Protein AF-A0A813L238-F1 (afdb_monomer_lite)

Sequence (96 aa):
VRFLTFNIWFSQHEMRRRMAAIGDIMLLKAPDMVALQEMTGEHWQICQEHPAFAQYTWSSPATRGYYTMIGSRVPFLSQPSRREFEVTRMGRDLLH

pLDDT: mean 95.96, std 3.54, range [83.12, 98.69]

Secondary structure (DSSP, 8-state):
--EEEEE-----TTHHHHHHHHHHHHHHH--SEEEEEEE-HHHHHHHHHSTTGGGSEEPPPPSSSSEEEEEESS--SSPPPEEE-TT-TT--EEE-

Structure (mmCIF, N/CA/C/O backbone):
data_AF-A0A813L238-F1
#
_entry.id   AF-A0A813L238-F1
#
loop_
_atom_site.group_PDB
_atom_site.id
_atom_site.type_symbol
_atom_site.label_atom_id
_atom_site.label_alt_id
_atom_site.label_comp_id
_atom_site.label_asym_id
_atom_site.label_entity_id
_atom_site.label_seq_id
_atom_site.pdbx_PDB_ins_code
_atom_site.Cartn_x
_atom_site.Cartn_y
_atom_site.Cartn_z
_atom_site.occupancy
_atom_site.B_iso_or_equiv
_atom_site.auth_seq_id
_atom_site.auth_comp_id
_atom_site.auth_asym_id
_atom_site.auth_atom_id
_atom_site.pdbx_PDB_model_num
ATOM 1 N N . VAL A 1 1 ? -12.521 -9.853 11.573 1.00 90.00 1 VAL A N 1
ATOM 2 C CA . VAL A 1 1 ? -11.328 -9.336 10.873 1.00 90.00 1 VAL A CA 1
ATOM 3 C C . VAL A 1 1 ? -11.558 -9.428 9.372 1.00 90.00 1 VAL A C 1
ATOM 5 O O . VAL A 1 1 ? -11.891 -10.506 8.890 1.00 90.00 1 VAL A O 1
ATOM 8 N N . ARG A 1 2 ? -11.474 -8.309 8.655 1.00 97.81 2 ARG A N 1
ATOM 9 C CA . ARG A 1 2 ? -11.717 -8.170 7.214 1.00 97.81 2 ARG A CA 1
ATOM 10 C C . ARG A 1 2 ? -10.432 -7.742 6.520 1.00 97.81 2 ARG A C 1
ATOM 12 O O . ARG A 1 2 ? -9.819 -6.754 6.916 1.00 97.81 2 ARG A O 1
ATOM 19 N N . PHE A 1 3 ? -10.082 -8.451 5.456 1.00 98.12 3 PHE A N 1
ATOM 20 C CA . PHE A 1 3 ? -8.892 -8.185 4.659 1.00 98.12 3 PHE A CA 1
ATOM 21 C C . PHE A 1 3 ? -9.302 -7.698 3.273 1.00 98.12 3 PHE A C 1
ATOM 23 O O . PHE A 1 3 ? -10.148 -8.311 2.622 1.00 98.12 3 PHE A O 1
ATOM 30 N N . LEU A 1 4 ? -8.693 -6.605 2.824 1.00 98.50 4 LEU A N 1
ATOM 31 C CA . LEU A 1 4 ? -8.721 -6.176 1.432 1.00 98.50 4 LEU A CA 1
ATOM 32 C C . LEU A 1 4 ? -7.360 -6.490 0.819 1.00 98.50 4 LEU A C 1
ATOM 34 O O . LEU A 1 4 ? -6.333 -6.105 1.373 1.00 98.50 4 LEU A O 1
ATOM 38 N N . THR A 1 5 ? -7.340 -7.142 -0.339 1.00 98.50 5 THR A N 1
ATOM 39 C CA . THR A 1 5 ? -6.107 -7.285 -1.109 1.00 98.50 5 THR A CA 1
ATOM 40 C C . THR A 1 5 ? -6.334 -6.928 -2.565 1.00 98.50 5 THR A C 1
ATOM 42 O O . THR A 1 5 ? -7.302 -7.384 -3.170 1.00 98.50 5 THR A O 1
ATOM 45 N N . PHE A 1 6 ? -5.449 -6.094 -3.108 1.00 98.50 6 PHE A N 1
ATOM 46 C CA . PHE A 1 6 ? -5.461 -5.709 -4.511 1.00 98.50 6 PHE A CA 1
ATOM 47 C C . PHE A 1 6 ? -4.051 -5.719 -5.083 1.00 98.50 6 PHE A C 1
ATOM 49 O O . PHE A 1 6 ? -3.150 -5.071 -4.548 1.00 98.50 6 PHE A O 1
ATOM 56 N N . ASN A 1 7 ? -3.902 -6.366 -6.238 1.00 98.25 7 ASN A N 1
ATOM 57 C CA . ASN A 1 7 ? -2.837 -6.009 -7.155 1.00 98.25 7 ASN A CA 1
ATOM 58 C C . ASN A 1 7 ? -3.297 -4.742 -7.872 1.00 98.25 7 ASN A C 1
ATOM 60 O O 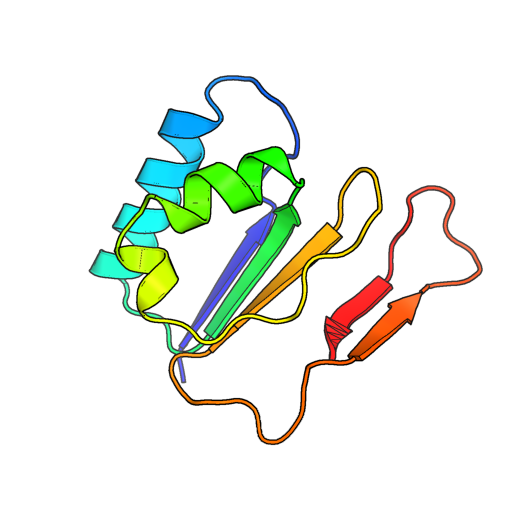. ASN A 1 7 ? -4.302 -4.761 -8.585 1.00 98.25 7 ASN A O 1
ATOM 64 N N . ILE A 1 8 ? -2.600 -3.640 -7.617 1.00 97.56 8 ILE A N 1
ATOM 65 C CA . ILE A 1 8 ? -3.040 -2.320 -8.046 1.00 97.56 8 ILE A CA 1
ATOM 66 C C . ILE A 1 8 ? -2.440 -1.901 -9.379 1.00 97.56 8 ILE A C 1
ATOM 68 O O . ILE A 1 8 ? -2.662 -0.764 -9.747 1.00 97.56 8 ILE A O 1
ATOM 72 N N . TRP A 1 9 ? -1.723 -2.769 -10.097 1.00 97.25 9 TRP A N 1
ATOM 73 C CA . TRP A 1 9 ? -1.086 -2.497 -11.390 1.00 97.25 9 TRP A CA 1
ATOM 74 C C . TRP A 1 9 ? -0.154 -1.271 -11.401 1.00 97.25 9 TRP A C 1
ATOM 76 O O . TRP A 1 9 ? -0.607 -0.125 -11.451 1.00 97.25 9 TRP A O 1
ATOM 86 N N . PHE A 1 10 ? 1.161 -1.506 -11.466 1.00 93.75 10 PHE A N 1
ATOM 87 C CA . PHE A 1 10 ? 2.204 -0.464 -11.347 1.00 93.75 10 PHE A CA 1
ATOM 88 C C . PHE A 1 10 ? 2.221 0.607 -12.465 1.00 93.75 10 PHE A C 1
ATOM 90 O O . PHE A 1 10 ? 3.077 1.491 -12.461 1.00 93.75 10 PHE A O 1
ATOM 97 N N . SER A 1 11 ? 1.326 0.527 -13.450 1.00 95.81 11 SER A N 1
ATOM 98 C CA . SER A 1 11 ? 1.264 1.438 -14.598 1.00 95.81 11 SER A CA 1
ATOM 99 C C . SER A 1 11 ? 0.900 2.875 -14.205 1.00 95.81 11 SER A C 1
ATOM 101 O O . SER A 1 11 ? 0.059 3.110 -13.342 1.00 95.81 11 SER A O 1
ATOM 103 N N . GLN A 1 12 ? 1.451 3.863 -14.913 1.00 94.44 12 GLN A N 1
ATOM 104 C CA . GLN A 1 12 ? 1.067 5.269 -14.732 1.00 94.44 12 GLN A CA 1
ATOM 105 C C . GLN A 1 12 ? -0.310 5.612 -15.317 1.00 94.44 12 GLN A C 1
ATOM 107 O O . GLN A 1 12 ? -0.890 6.645 -14.981 1.00 94.44 12 GLN A O 1
ATOM 112 N N . HIS A 1 13 ? -0.866 4.742 -16.164 1.00 96.94 13 HIS A N 1
ATOM 113 C CA . HIS A 1 13 ? -2.159 4.973 -16.795 1.00 96.94 13 HIS A CA 1
ATOM 114 C C . HIS A 1 13 ? -3.263 5.163 -15.743 1.00 96.94 13 HIS A C 1
ATOM 116 O O . HIS A 1 13 ? -3.499 4.280 -14.914 1.00 96.94 13 HIS A O 1
ATOM 122 N N . GLU A 1 14 ? -3.916 6.330 -15.761 1.00 96.94 14 GLU A N 1
ATOM 123 C CA . GLU A 1 14 ? -4.993 6.709 -14.833 1.00 96.94 14 GLU A CA 1
ATOM 124 C C . GLU A 1 14 ? -4.631 6.543 -13.338 1.00 96.94 14 GLU A C 1
ATOM 126 O O . GLU A 1 14 ? -5.521 6.402 -12.500 1.00 96.94 14 GLU A O 1
ATOM 131 N N . MET A 1 15 ? -3.340 6.553 -12.966 1.00 97.56 15 MET A N 1
ATOM 132 C CA . MET A 1 15 ? -2.879 6.179 -11.617 1.00 97.56 15 MET A CA 1
ATOM 133 C C . MET A 1 15 ? -3.620 6.931 -10.503 1.00 97.56 15 MET A C 1
ATOM 135 O O . MET A 1 15 ? -4.144 6.306 -9.584 1.00 97.56 15 MET A O 1
ATOM 139 N N . ARG A 1 16 ? -3.729 8.263 -10.607 1.00 97.69 16 ARG A N 1
ATOM 140 C CA . ARG A 1 16 ? -4.432 9.092 -9.612 1.00 97.69 16 ARG A CA 1
ATOM 141 C C . ARG A 1 16 ? -5.895 8.683 -9.444 1.00 97.69 16 ARG A C 1
ATOM 143 O O . ARG A 1 16 ? -6.362 8.539 -8.318 1.00 97.69 16 ARG A O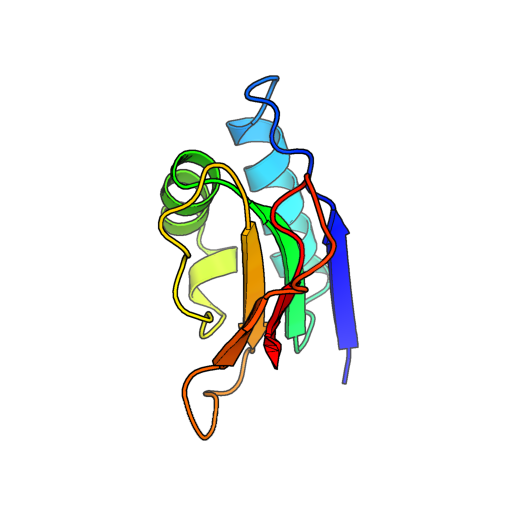 1
ATOM 150 N N . ARG A 1 17 ? -6.602 8.436 -10.549 1.00 98.12 17 ARG A N 1
ATOM 151 C CA . ARG A 1 17 ? -8.005 8.009 -10.529 1.00 98.12 17 ARG A CA 1
ATOM 152 C C . ARG A 1 17 ? -8.160 6.611 -9.932 1.00 98.12 17 ARG A C 1
ATOM 154 O O . ARG A 1 17 ? -9.072 6.386 -9.141 1.00 98.12 17 ARG A O 1
ATOM 161 N N . ARG A 1 18 ? -7.257 5.687 -10.274 1.00 98.00 18 ARG A N 1
ATOM 162 C CA . ARG A 1 18 ? -7.245 4.321 -9.727 1.00 98.00 18 ARG A CA 1
ATOM 163 C C . ARG A 1 18 ? -6.986 4.335 -8.221 1.00 98.00 18 ARG A C 1
ATOM 165 O O . ARG A 1 18 ? -7.716 3.679 -7.48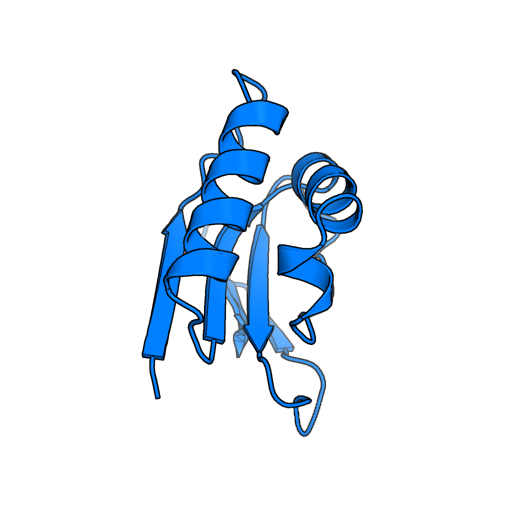3 1.00 98.00 18 ARG A O 1
ATOM 172 N N . MET A 1 19 ? -6.023 5.131 -7.754 1.00 98.44 19 MET A N 1
ATOM 173 C CA . MET A 1 19 ? -5.725 5.236 -6.325 1.00 98.44 19 MET A CA 1
ATOM 174 C C . MET A 1 19 ? -6.824 5.933 -5.523 1.00 98.44 19 MET A C 1
ATOM 176 O O . MET A 1 19 ? -7.127 5.476 -4.422 1.00 98.44 19 MET A O 1
ATOM 180 N N . ALA A 1 20 ? -7.471 6.960 -6.081 1.00 98.25 20 ALA A N 1
ATOM 181 C CA . ALA A 1 20 ? -8.656 7.565 -5.472 1.00 98.25 20 ALA A CA 1
ATOM 182 C C . ALA A 1 20 ? -9.790 6.537 -5.316 1.00 98.25 20 ALA A C 1
ATOM 184 O O . ALA A 1 20 ? -10.293 6.342 -4.215 1.00 98.25 20 ALA A O 1
ATOM 185 N N . ALA A 1 21 ? -10.102 5.777 -6.373 1.00 98.38 21 ALA A N 1
ATOM 186 C CA . ALA A 1 21 ? -11.140 4.746 -6.318 1.00 98.38 21 ALA A CA 1
ATOM 187 C C . ALA A 1 21 ? -10.828 3.633 -5.297 1.00 98.38 21 ALA A C 1
ATOM 189 O O . ALA A 1 21 ? -11.724 3.156 -4.601 1.00 98.38 21 ALA A O 1
ATOM 190 N N . ILE A 1 22 ? -9.560 3.224 -5.169 1.00 98.44 22 ILE A N 1
ATOM 191 C CA . ILE A 1 22 ? -9.132 2.282 -4.122 1.00 98.44 22 ILE A CA 1
ATOM 192 C C . ILE A 1 22 ? -9.342 2.893 -2.730 1.00 98.44 22 ILE A C 1
ATOM 194 O O . ILE A 1 22 ? -9.863 2.217 -1.841 1.00 98.44 22 ILE A O 1
ATOM 198 N N . GLY A 1 23 ? -8.991 4.168 -2.551 1.00 98.50 23 GLY A N 1
ATOM 199 C CA . GLY A 1 23 ? -9.252 4.917 -1.324 1.00 98.50 23 GLY A CA 1
ATOM 200 C C . GLY A 1 23 ? -10.741 4.963 -0.964 1.00 98.50 23 GLY A C 1
ATOM 201 O O . GLY A 1 23 ? -11.101 4.665 0.175 1.00 98.50 23 GLY A O 1
ATOM 202 N N . ASP A 1 24 ? -11.615 5.242 -1.928 1.00 98.50 24 ASP A N 1
ATOM 203 C CA . ASP A 1 24 ? -13.071 5.244 -1.739 1.00 98.50 24 ASP A CA 1
ATOM 204 C C . ASP A 1 24 ? -13.598 3.861 -1.328 1.00 98.50 24 ASP A C 1
ATOM 206 O O . ASP A 1 24 ? -14.411 3.736 -0.407 1.00 98.50 24 ASP A O 1
ATOM 210 N N . ILE A 1 25 ? -13.087 2.792 -1.951 1.00 98.69 25 ILE A N 1
ATOM 211 C CA . ILE A 1 25 ? -13.411 1.411 -1.564 1.00 98.69 25 ILE A CA 1
ATOM 212 C C . ILE A 1 25 ? -12.970 1.139 -0.121 1.00 98.69 25 ILE A C 1
ATOM 214 O O . ILE A 1 25 ? -13.721 0.518 0.635 1.00 98.69 25 ILE A O 1
ATOM 218 N N . MET A 1 26 ? -11.784 1.601 0.284 1.00 98.50 26 MET A N 1
ATOM 219 C CA . MET A 1 26 ? -11.290 1.454 1.657 1.00 98.50 26 MET A CA 1
ATOM 220 C C . MET A 1 26 ? -12.169 2.200 2.668 1.00 98.50 26 MET A C 1
ATOM 222 O O . MET A 1 26 ? -12.446 1.643 3.732 1.00 98.50 26 MET A O 1
ATOM 226 N N . LEU A 1 27 ? -12.641 3.410 2.346 1.00 98.06 27 LEU A N 1
ATOM 227 C CA . LEU A 1 27 ? -13.583 4.159 3.189 1.00 98.06 27 LEU A CA 1
ATOM 228 C C . LEU A 1 27 ? -14.910 3.411 3.338 1.00 98.06 27 LEU A C 1
ATOM 230 O O . LEU A 1 27 ? -15.389 3.217 4.453 1.00 98.06 27 LEU A O 1
ATOM 234 N N . LEU A 1 28 ? -15.471 2.942 2.222 1.00 98.19 28 LEU A N 1
ATOM 235 C CA . LEU A 1 28 ? -16.770 2.274 2.191 1.00 98.19 28 LEU A CA 1
ATOM 236 C C . LEU A 1 28 ? -16.752 0.901 2.874 1.00 98.19 28 LEU A C 1
ATOM 238 O O . LEU A 1 28 ? -17.677 0.543 3.601 1.00 98.19 28 LEU A O 1
ATOM 242 N N . LYS A 1 29 ? -15.742 0.077 2.580 1.00 98.25 29 LYS A N 1
ATOM 243 C CA . LYS A 1 29 ? -15.672 -1.318 3.052 1.00 98.25 29 LYS A CA 1
ATOM 244 C C . LYS A 1 29 ? -15.007 -1.461 4.406 1.00 98.25 29 LYS A C 1
ATOM 246 O O . LYS A 1 29 ? -15.164 -2.527 5.012 1.00 98.25 29 LYS A O 1
ATOM 251 N N . ALA A 1 30 ? -14.277 -0.428 4.823 1.00 97.69 30 ALA A N 1
ATOM 252 C CA . ALA A 1 30 ? -13.673 -0.298 6.131 1.00 97.69 30 ALA A CA 1
ATOM 253 C C . ALA A 1 30 ? -12.922 -1.574 6.590 1.00 97.69 30 ALA A C 1
ATOM 255 O O . ALA A 1 30 ? -13.231 -2.092 7.664 1.00 97.69 30 ALA A O 1
ATOM 256 N N . PRO A 1 31 ? -12.007 -2.145 5.773 1.00 98.56 31 PRO A N 1
ATOM 257 C CA . PRO A 1 31 ? -11.281 -3.359 6.144 1.00 98.56 31 PRO A CA 1
ATOM 258 C C . PRO A 1 31 ? -10.370 -3.123 7.357 1.00 98.56 31 PRO A C 1
ATOM 260 O O . PRO A 1 31 ? -9.888 -2.017 7.579 1.00 98.56 31 PRO A O 1
ATOM 263 N N . ASP A 1 32 ? -10.105 -4.175 8.128 1.00 98.44 32 ASP A N 1
ATOM 264 C CA . ASP A 1 32 ? -9.183 -4.111 9.269 1.00 98.44 32 ASP A CA 1
ATOM 265 C C . ASP A 1 32 ? -7.723 -4.079 8.794 1.00 98.44 32 ASP A C 1
ATOM 267 O O . ASP A 1 32 ? -6.882 -3.404 9.391 1.00 98.44 32 ASP A O 1
ATOM 271 N N . MET A 1 33 ? -7.444 -4.775 7.685 1.00 98.38 33 MET A N 1
ATOM 272 C CA . MET A 1 33 ? -6.138 -4.813 7.032 1.00 98.38 33 MET A CA 1
ATOM 273 C C . MET A 1 33 ? -6.250 -4.680 5.511 1.00 98.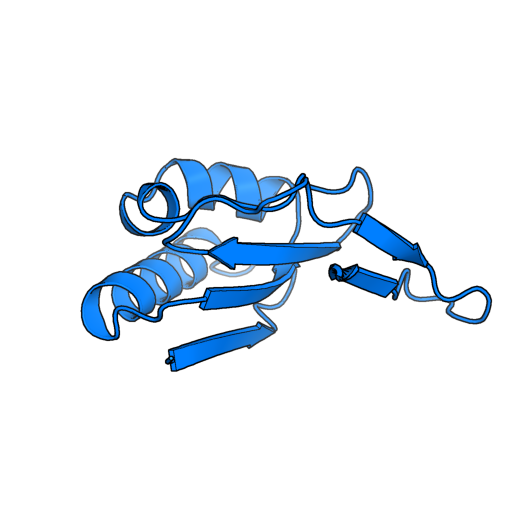38 33 MET A C 1
ATOM 275 O O . MET A 1 33 ? -7.191 -5.182 4.888 1.00 98.38 33 MET A O 1
ATOM 279 N N . VAL A 1 34 ? -5.251 -4.038 4.911 1.00 98.62 34 VAL A N 1
ATOM 280 C CA . VAL A 1 34 ? -5.130 -3.812 3.467 1.00 98.62 34 VAL A CA 1
ATOM 281 C C . VAL A 1 34 ? -3.773 -4.315 2.991 1.00 98.62 34 VAL A C 1
ATOM 283 O O . VAL A 1 34 ? -2.761 -4.006 3.609 1.00 98.62 34 VAL A O 1
ATOM 286 N N . ALA A 1 35 ? -3.737 -5.056 1.886 1.00 98.56 35 ALA A N 1
ATOM 287 C CA . ALA A 1 35 ? -2.509 -5.491 1.228 1.00 98.56 35 ALA A CA 1
ATOM 288 C C . ALA A 1 35 ? -2.518 -5.077 -0.248 1.00 98.56 35 ALA A C 1
ATOM 290 O O . ALA A 1 35 ? -3.343 -5.565 -1.026 1.00 98.56 35 ALA A O 1
ATOM 291 N N . LEU A 1 36 ? -1.595 -4.196 -0.631 1.00 98.50 36 LEU A N 1
ATOM 292 C CA . LEU A 1 36 ? -1.469 -3.680 -1.994 1.00 98.50 36 LEU A CA 1
ATOM 293 C C . LEU A 1 36 ? -0.208 -4.241 -2.647 1.00 98.50 36 LEU A C 1
ATOM 295 O O . LEU A 1 36 ? 0.883 -4.105 -2.089 1.00 98.50 36 LEU A O 1
ATOM 299 N N . GLN A 1 37 ? -0.344 -4.869 -3.814 1.00 98.38 37 GLN A N 1
ATOM 300 C CA . GLN A 1 37 ? 0.786 -5.318 -4.635 1.00 98.38 37 GLN A CA 1
ATOM 301 C C . GLN A 1 37 ? 0.979 -4.414 -5.848 1.00 98.38 37 GLN A C 1
ATOM 303 O O . GLN A 1 37 ? 0.028 -3.794 -6.306 1.00 98.38 37 GLN A O 1
ATOM 308 N N . GLU A 1 38 ? 2.202 -4.390 -6.384 1.00 97.56 38 GLU A N 1
ATOM 309 C CA . GLU A 1 38 ? 2.591 -3.514 -7.502 1.00 97.56 38 GLU A CA 1
ATOM 310 C C . GLU A 1 38 ? 2.538 -2.014 -7.162 1.00 97.56 38 GLU A C 1
ATOM 312 O O . GLU A 1 38 ? 2.384 -1.165 -8.036 1.00 97.56 38 GLU A O 1
ATOM 317 N N . MET A 1 39 ? 2.741 -1.679 -5.884 1.00 97.88 39 MET A N 1
ATOM 318 C CA . MET A 1 39 ? 2.973 -0.305 -5.437 1.00 97.88 39 MET A CA 1
ATOM 319 C C . MET A 1 39 ? 4.284 0.229 -6.010 1.00 97.88 39 MET A C 1
ATOM 321 O O . MET A 1 39 ? 5.267 -0.502 -6.083 1.00 97.88 39 MET A O 1
ATOM 325 N N . THR A 1 40 ? 4.334 1.519 -6.325 1.00 97.75 40 THR A N 1
ATOM 326 C CA . THR A 1 40 ? 5.575 2.254 -6.622 1.00 97.75 40 THR A CA 1
ATOM 327 C C . THR A 1 40 ? 5.679 3.476 -5.706 1.00 97.75 40 THR A C 1
ATOM 329 O O . THR A 1 40 ? 4.722 3.805 -4.999 1.00 97.75 40 THR A O 1
ATOM 332 N N . GLY A 1 41 ? 6.815 4.180 -5.733 1.00 97.19 41 GLY A N 1
ATOM 333 C CA . GLY A 1 41 ? 6.974 5.426 -4.972 1.00 97.19 41 GLY A CA 1
ATOM 334 C C . GLY A 1 41 ? 5.934 6.495 -5.337 1.00 97.19 41 GLY A C 1
ATOM 335 O O . GLY A 1 41 ? 5.398 7.149 -4.449 1.00 97.19 41 GLY A O 1
ATOM 336 N N . GLU A 1 42 ? 5.582 6.611 -6.620 1.00 97.12 42 GLU A N 1
ATOM 337 C CA . GLU A 1 42 ? 4.558 7.549 -7.105 1.00 97.12 42 GLU A CA 1
ATOM 338 C C . GLU A 1 42 ? 3.156 7.172 -6.603 1.00 97.12 42 GLU A C 1
ATOM 340 O O . GLU A 1 42 ? 2.419 8.033 -6.122 1.00 97.12 42 GLU A O 1
ATOM 345 N N . HIS A 1 43 ? 2.816 5.873 -6.604 1.00 98.19 43 HIS A N 1
ATOM 346 C CA . HIS A 1 43 ? 1.574 5.408 -5.978 1.00 98.19 43 HIS A CA 1
ATOM 347 C C . HIS A 1 43 ? 1.533 5.815 -4.508 1.00 98.19 43 HIS A C 1
ATOM 349 O O . HIS A 1 43 ? 0.505 6.299 -4.041 1.00 98.19 43 HIS A O 1
ATOM 355 N N . TRP A 1 44 ? 2.637 5.630 -3.776 1.00 97.81 44 TRP A N 1
ATOM 356 C CA . TRP A 1 44 ? 2.678 5.946 -2.353 1.00 97.81 44 TRP A CA 1
ATOM 357 C C . TRP A 1 44 ? 2.513 7.442 -2.077 1.00 97.81 44 TRP A C 1
ATOM 359 O O . TRP A 1 44 ? 1.727 7.796 -1.203 1.00 97.81 44 TRP A O 1
ATOM 369 N N . GLN A 1 45 ? 3.146 8.313 -2.866 1.00 97.06 45 GLN A N 1
ATOM 370 C CA . GLN A 1 45 ? 2.938 9.764 -2.778 1.00 97.06 45 GLN A CA 1
ATOM 371 C C . GLN A 1 45 ? 1.459 10.136 -2.960 1.00 97.06 45 GLN A C 1
ATOM 373 O O . GLN A 1 45 ? 0.901 10.848 -2.131 1.00 97.06 45 GLN A O 1
ATOM 378 N N . ILE A 1 46 ? 0.792 9.579 -3.977 1.00 97.69 46 ILE A N 1
ATOM 379 C CA . ILE A 1 46 ? -0.644 9.810 -4.212 1.00 97.69 46 ILE A CA 1
ATOM 380 C C . ILE A 1 46 ? -1.495 9.268 -3.055 1.00 97.69 46 ILE A C 1
ATOM 382 O O . ILE A 1 46 ? -2.451 9.911 -2.629 1.00 97.69 46 ILE A O 1
ATOM 386 N N . CYS A 1 47 ? -1.163 8.088 -2.527 1.00 97.69 47 CYS A N 1
ATOM 387 C CA . CYS A 1 47 ? -1.882 7.499 -1.396 1.00 97.69 47 CYS A CA 1
ATOM 388 C C . CYS A 1 47 ? -1.834 8.402 -0.160 1.00 97.69 47 CYS A C 1
ATOM 390 O O . CYS A 1 47 ? -2.843 8.541 0.527 1.00 97.69 47 CYS A O 1
ATOM 392 N N . GLN A 1 48 ? -0.688 9.037 0.106 1.00 97.00 48 GLN A N 1
ATOM 393 C CA . GLN A 1 48 ? -0.510 9.945 1.243 1.00 97.00 48 GLN A CA 1
ATOM 394 C C . GLN A 1 48 ? -1.381 11.208 1.154 1.00 97.00 48 GLN A C 1
ATOM 396 O O . GLN A 1 48 ? -1.687 11.799 2.187 1.00 97.00 48 GLN A O 1
ATOM 401 N N . GLU A 1 49 ? -1.825 11.596 -0.043 1.00 96.88 49 GLU A N 1
ATOM 402 C CA . GLU A 1 49 ? -2.751 12.718 -0.250 1.00 96.88 49 GLU A CA 1
ATOM 403 C C . GLU A 1 49 ? -4.214 12.344 0.080 1.00 96.88 49 GLU A C 1
ATOM 405 O O . GLU A 1 49 ? -5.047 13.226 0.292 1.00 96.88 49 GLU A O 1
ATOM 410 N N . HIS A 1 50 ? -4.555 11.048 0.130 1.00 97.19 50 HIS A N 1
ATOM 411 C CA . HIS A 1 50 ? -5.936 10.580 0.259 1.00 97.19 50 HIS A CA 1
ATOM 412 C C . HIS A 1 50 ? -6.285 10.154 1.705 1.00 97.19 50 HIS A C 1
ATOM 414 O O . HIS A 1 50 ? -5.631 9.270 2.272 1.00 97.19 50 HIS A O 1
ATOM 420 N N . PRO A 1 51 ? -7.379 10.667 2.311 1.00 96.88 51 PRO A N 1
ATOM 421 C CA . PRO A 1 51 ? -7.682 10.479 3.739 1.00 96.88 51 PRO A CA 1
ATOM 422 C C . PRO A 1 51 ? -7.919 9.019 4.145 1.00 96.88 51 PRO A C 1
ATOM 424 O O . PRO A 1 51 ? -7.714 8.651 5.300 1.00 96.88 51 PRO A O 1
ATOM 427 N N . ALA A 1 52 ? -8.325 8.164 3.202 1.00 97.94 52 ALA A N 1
ATOM 428 C CA . ALA A 1 52 ? -8.486 6.731 3.446 1.00 97.94 52 ALA A CA 1
ATOM 429 C C . ALA A 1 52 ? -7.194 6.057 3.932 1.00 97.94 52 ALA A C 1
ATOM 431 O O . ALA A 1 52 ? -7.249 5.192 4.802 1.00 97.94 52 ALA A O 1
ATOM 432 N N . PHE A 1 53 ? -6.036 6.446 3.389 1.00 98.06 53 PHE A N 1
ATOM 433 C CA . PHE A 1 53 ? -4.760 5.809 3.713 1.00 98.06 53 PHE A CA 1
ATOM 434 C C . PHE A 1 53 ? -4.239 6.253 5.081 1.00 98.06 53 PHE A C 1
ATOM 436 O O . PHE A 1 53 ? -3.619 5.453 5.773 1.00 98.06 53 PHE A O 1
ATOM 443 N N . ALA A 1 54 ? -4.571 7.465 5.532 1.00 97.38 54 ALA A N 1
ATOM 444 C CA . ALA A 1 54 ? -4.212 7.955 6.864 1.00 97.38 54 ALA A CA 1
ATOM 445 C C . ALA A 1 54 ? -4.882 7.177 8.020 1.00 97.38 54 ALA A C 1
ATOM 447 O O . ALA A 1 54 ? -4.438 7.274 9.159 1.00 97.38 54 ALA A O 1
ATOM 448 N N . GLN A 1 55 ? -5.925 6.381 7.746 1.00 97.88 55 GLN A N 1
ATOM 449 C CA . GLN A 1 55 ? -6.606 5.548 8.753 1.00 97.88 55 GLN A CA 1
ATOM 450 C C . GLN A 1 55 ? -5.861 4.248 9.094 1.00 97.88 55 GLN A C 1
ATOM 452 O O . GLN A 1 55 ? -6.330 3.474 9.929 1.00 97.88 55 GLN A O 1
ATOM 457 N N . TYR A 1 56 ? -4.742 3.975 8.425 1.00 98.31 56 TYR A N 1
ATOM 458 C CA . TYR A 1 56 ? -3.980 2.744 8.585 1.00 98.31 56 TYR A CA 1
ATOM 459 C C . TYR A 1 56 ? -2.541 3.073 8.978 1.00 98.31 56 TYR A C 1
ATOM 461 O O . TYR A 1 56 ? -1.925 4.004 8.463 1.00 98.31 56 TYR A O 1
ATOM 469 N N . THR A 1 57 ? -1.983 2.258 9.864 1.00 97.75 57 THR A N 1
ATOM 470 C CA . THR A 1 57 ? -0.540 2.154 10.071 1.00 97.75 57 THR A CA 1
ATOM 471 C C . THR A 1 57 ? 0.028 1.282 8.960 1.00 97.75 57 THR A C 1
ATOM 473 O O . THR A 1 57 ? -0.414 0.146 8.792 1.00 97.75 57 THR A O 1
ATOM 476 N N . TRP A 1 58 ? 0.988 1.800 8.195 1.00 97.94 58 TRP A N 1
ATOM 477 C CA . TRP A 1 58 ? 1.556 1.112 7.034 1.00 97.94 58 TRP A CA 1
ATOM 478 C C . TRP A 1 58 ? 2.946 0.547 7.313 1.00 97.94 58 TRP A C 1
ATOM 480 O O . TRP A 1 58 ? 3.721 1.124 8.072 1.00 97.94 58 TRP A O 1
ATOM 490 N N . SER A 1 59 ? 3.271 -0.561 6.649 1.00 97.56 59 SER A N 1
ATOM 491 C CA . SER A 1 59 ? 4.645 -1.042 6.506 1.00 97.56 59 SER A CA 1
ATOM 492 C C . SER A 1 59 ? 5.511 -0.017 5.775 1.00 97.56 59 SER A C 1
ATOM 494 O O . SER A 1 59 ? 5.021 0.661 4.868 1.00 97.56 59 SER A O 1
ATOM 496 N N . SER A 1 60 ? 6.811 0.003 6.059 1.00 95.62 60 SER A N 1
ATOM 497 C CA . SER A 1 60 ? 7.760 0.841 5.323 1.00 95.62 60 SER A CA 1
ATOM 498 C C . SER A 1 60 ? 7.738 0.577 3.804 1.00 95.62 60 SER A C 1
ATOM 500 O O . SER A 1 60 ? 7.724 -0.588 3.375 1.00 95.62 60 SER A O 1
ATOM 502 N N . PRO A 1 61 ? 7.761 1.634 2.967 1.00 95.50 61 PRO A N 1
ATOM 503 C CA . PRO A 1 61 ? 7.921 1.484 1.524 1.00 95.50 61 PRO A CA 1
ATOM 504 C C . PRO A 1 61 ? 9.305 0.907 1.195 1.00 95.50 61 PRO A C 1
ATOM 506 O O . PRO A 1 61 ? 10.262 1.085 1.950 1.00 95.50 61 PRO A O 1
ATOM 509 N N . ALA A 1 62 ? 9.422 0.214 0.061 1.00 93.19 62 ALA A N 1
ATOM 510 C CA . ALA A 1 62 ? 10.706 -0.297 -0.419 1.00 93.19 62 ALA A CA 1
ATOM 511 C C . ALA A 1 62 ? 11.312 0.641 -1.478 1.00 93.19 62 ALA A C 1
ATOM 513 O O . ALA A 1 62 ? 10.588 1.316 -2.202 1.00 93.19 62 ALA A O 1
ATOM 514 N N . THR A 1 63 ? 12.637 0.643 -1.621 1.00 87.25 63 THR A N 1
ATOM 515 C CA . THR A 1 63 ? 13.395 1.530 -2.533 1.00 87.25 63 THR A CA 1
ATOM 516 C C . THR A 1 63 ? 13.542 0.993 -3.966 1.00 87.25 63 THR A C 1
ATOM 518 O O . THR A 1 63 ? 14.393 1.444 -4.727 1.00 87.25 63 THR A O 1
ATOM 521 N N . ARG A 1 64 ? 12.717 0.021 -4.356 1.00 84.88 64 ARG A N 1
ATOM 522 C CA . ARG A 1 64 ? 12.777 -0.676 -5.654 1.00 84.88 64 ARG A CA 1
ATOM 523 C C . ARG A 1 64 ? 11.657 -0.235 -6.597 1.00 84.88 64 ARG A C 1
ATOM 525 O O . ARG A 1 64 ? 10.708 0.414 -6.169 1.00 84.88 64 ARG A O 1
ATOM 532 N N . GLY A 1 65 ? 11.748 -0.641 -7.869 1.00 88.81 65 GLY A N 1
ATOM 533 C CA . GLY A 1 65 ? 10.812 -0.229 -8.925 1.00 88.81 65 GLY A CA 1
ATOM 534 C C . GLY A 1 65 ? 9.336 -0.468 -8.589 1.00 88.81 65 GLY A C 1
ATOM 535 O O . GLY A 1 65 ? 8.512 0.409 -8.828 1.00 88.81 65 GLY A O 1
ATOM 536 N N . TYR A 1 66 ? 9.011 -1.612 -7.978 1.00 95.19 66 TYR A N 1
ATOM 537 C CA . TYR A 1 66 ? 7.695 -1.852 -7.391 1.00 95.19 66 TYR A CA 1
ATOM 538 C C . TYR A 1 66 ? 7.768 -2.772 -6.167 1.00 95.19 66 TYR A C 1
ATOM 540 O O . TYR A 1 66 ? 8.732 -3.515 -5.978 1.00 95.19 66 TYR A O 1
ATOM 548 N N . TYR A 1 67 ? 6.763 -2.719 -5.298 1.00 96.88 67 TYR A N 1
ATOM 549 C CA . TYR A 1 67 ? 6.747 -3.431 -4.025 1.00 96.88 67 TYR A CA 1
ATOM 550 C C . TYR A 1 67 ? 5.330 -3.733 -3.529 1.00 96.88 67 TYR A C 1
ATOM 552 O O . TYR A 1 67 ? 4.330 -3.392 -4.158 1.00 96.88 67 TYR A O 1
ATOM 560 N N . THR A 1 68 ? 5.254 -4.428 -2.397 1.00 97.69 68 THR A N 1
ATOM 561 C CA . THR A 1 68 ? 4.017 -4.666 -1.652 1.00 97.69 68 THR A CA 1
ATOM 562 C C . THR A 1 68 ? 3.955 -3.758 -0.428 1.00 97.69 68 THR A C 1
ATOM 564 O O . THR A 1 68 ? 4.991 -3.457 0.164 1.00 97.69 68 THR A O 1
ATOM 567 N N . MET A 1 69 ? 2.765 -3.334 -0.018 1.00 97.94 69 MET A N 1
ATOM 568 C CA . MET A 1 69 ? 2.543 -2.658 1.263 1.00 97.94 69 MET A CA 1
ATOM 569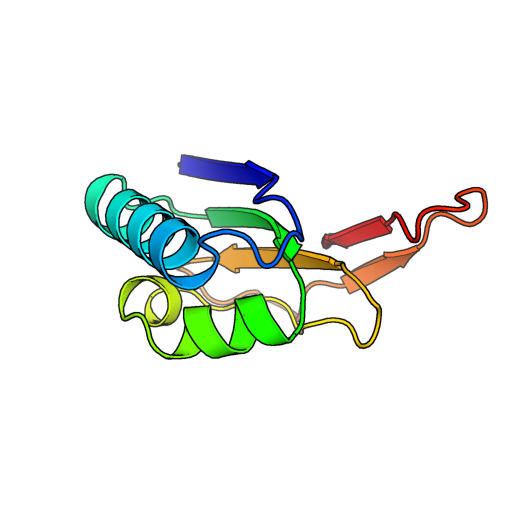 C C . MET A 1 69 ? 1.413 -3.338 2.020 1.00 97.94 69 MET A C 1
ATOM 571 O O . MET A 1 69 ? 0.429 -3.753 1.404 1.00 97.94 69 MET A O 1
ATOM 575 N N . ILE A 1 70 ? 1.538 -3.404 3.345 1.00 98.31 70 ILE A N 1
ATOM 576 C CA . ILE A 1 70 ? 0.426 -3.755 4.228 1.00 98.31 70 ILE A CA 1
ATOM 577 C C . ILE A 1 70 ? 0.067 -2.578 5.128 1.00 98.31 70 ILE A C 1
ATOM 579 O O . ILE A 1 70 ? 0.947 -1.885 5.636 1.00 98.31 70 ILE A O 1
ATOM 583 N N . GLY A 1 71 ? -1.230 -2.356 5.302 1.00 98.25 71 GLY A N 1
ATOM 584 C CA . GLY A 1 71 ? -1.812 -1.358 6.188 1.00 98.25 71 GLY A CA 1
ATOM 585 C C . GLY A 1 71 ? -2.726 -2.030 7.204 1.00 98.25 71 GLY A C 1
ATOM 586 O O . GLY A 1 71 ? -3.482 -2.934 6.850 1.00 98.25 71 GLY A O 1
ATOM 587 N N . SER A 1 72 ? -2.673 -1.593 8.457 1.00 98.06 72 SER A N 1
ATOM 588 C CA . SER A 1 72 ? -3.513 -2.091 9.548 1.00 98.06 72 SER A CA 1
ATOM 589 C C . SER A 1 72 ? -4.160 -0.930 10.292 1.00 98.06 72 SER A C 1
ATOM 591 O O . SER A 1 72 ? -3.505 0.072 10.568 1.00 98.06 72 SER A O 1
ATOM 593 N N . ARG A 1 73 ? -5.440 -1.053 10.648 1.00 97.75 73 ARG A N 1
ATOM 594 C CA . ARG A 1 73 ? -6.128 -0.042 11.476 1.00 97.75 73 ARG A CA 1
ATOM 595 C C . ARG A 1 73 ? -5.646 -0.011 12.920 1.00 97.75 73 ARG A C 1
ATOM 597 O O . ARG A 1 73 ? -5.830 0.986 13.609 1.00 97.75 73 ARG A O 1
ATOM 604 N N . VAL A 1 74 ? -5.029 -1.098 13.371 1.00 95.94 74 VAL A N 1
ATOM 605 C CA . VAL A 1 74 ? -4.337 -1.166 14.660 1.00 95.94 74 VAL A CA 1
ATOM 606 C C . VAL A 1 74 ? -2.825 -1.111 14.434 1.00 95.94 74 VAL A C 1
ATOM 608 O O . VAL A 1 74 ? -2.351 -1.686 13.447 1.00 95.94 74 VAL A O 1
ATOM 611 N N . PRO A 1 75 ? -2.050 -0.450 15.310 1.00 95.31 75 PRO A N 1
ATOM 612 C CA . PRO A 1 75 ? -0.597 -0.426 15.192 1.00 95.31 75 PRO A CA 1
ATOM 613 C C . PRO A 1 75 ? -0.003 -1.837 15.166 1.00 95.31 75 PRO A C 1
ATOM 615 O O . PRO A 1 75 ? -0.455 -2.727 15.889 1.00 95.31 75 PRO A O 1
ATOM 618 N N . PHE A 1 76 ? 1.031 -2.039 14.353 1.00 94.50 76 PHE A N 1
ATOM 619 C CA . PHE A 1 76 ? 1.808 -3.273 14.410 1.00 94.50 76 PHE A CA 1
ATOM 620 C C . PHE A 1 76 ? 2.608 -3.331 15.718 1.00 94.50 76 PHE A C 1
ATOM 622 O O . PHE A 1 76 ? 3.105 -2.306 16.184 1.00 94.50 76 PHE A O 1
ATOM 629 N N . LEU A 1 77 ? 2.782 -4.531 16.282 1.00 95.00 77 LEU A N 1
ATOM 630 C CA . LEU A 1 77 ? 3.660 -4.739 17.444 1.00 95.00 77 LEU A CA 1
ATOM 631 C C . LEU A 1 77 ? 5.124 -4.397 17.118 1.00 95.00 77 LEU A C 1
ATOM 633 O O . LEU A 1 77 ? 5.857 -3.886 17.959 1.00 95.00 77 LEU A O 1
ATOM 637 N N . SER A 1 78 ? 5.528 -4.658 15.877 1.00 95.00 78 SER A N 1
ATOM 638 C CA . SER A 1 78 ? 6.823 -4.315 15.295 1.00 95.00 78 SER A CA 1
ATOM 639 C C . SER A 1 78 ? 6.635 -3.983 13.819 1.00 95.00 78 SER A C 1
ATOM 641 O O . SER A 1 78 ? 5.659 -4.414 13.209 1.00 95.00 78 SER A O 1
ATOM 643 N N . GLN A 1 79 ? 7.570 -3.243 13.221 1.00 95.00 79 GLN A N 1
ATOM 644 C CA . GLN A 1 79 ? 7.514 -2.981 11.783 1.00 95.00 79 GLN A CA 1
ATOM 645 C C . GLN A 1 79 ? 7.492 -4.295 10.984 1.00 95.00 79 GLN A C 1
ATOM 647 O O . GLN A 1 79 ? 8.330 -5.161 11.252 1.00 95.00 79 GLN A O 1
ATOM 652 N N . PRO A 1 80 ? 6.571 -4.443 10.010 1.00 96.25 80 PRO A N 1
ATOM 653 C CA . PRO A 1 80 ? 6.565 -5.588 9.114 1.00 96.25 80 PRO A CA 1
ATOM 654 C C . PRO A 1 80 ? 7.901 -5.741 8.395 1.00 96.25 80 PRO A C 1
ATOM 656 O O . PRO A 1 80 ? 8.482 -4.775 7.890 1.00 96.25 80 PRO A O 1
ATOM 659 N N . SER A 1 81 ? 8.372 -6.975 8.337 1.00 95.50 81 SER A N 1
ATOM 660 C CA . SER A 1 81 ? 9.662 -7.355 7.790 1.00 95.50 81 SER A CA 1
ATOM 661 C C . SER A 1 81 ? 9.522 -7.913 6.378 1.00 95.50 81 SER A C 1
ATOM 663 O O . SER A 1 81 ? 8.551 -8.586 6.020 1.00 95.50 81 SER A O 1
ATOM 665 N N . ARG A 1 82 ? 10.520 -7.624 5.545 1.00 95.12 82 ARG A N 1
ATOM 666 C CA . ARG A 1 82 ? 10.533 -8.004 4.135 1.00 95.12 82 ARG A CA 1
ATOM 667 C C . ARG A 1 82 ? 11.616 -9.042 3.890 1.00 95.12 82 ARG A C 1
ATOM 669 O O . ARG A 1 82 ? 12.782 -8.787 4.173 1.00 95.12 82 ARG A O 1
ATOM 676 N N . ARG A 1 83 ? 11.230 -10.192 3.339 1.00 95.06 83 ARG A N 1
ATOM 677 C CA . ARG A 1 83 ? 12.144 -11.267 2.942 1.00 95.06 83 ARG A CA 1
ATOM 678 C C . ARG A 1 83 ? 12.025 -11.529 1.450 1.00 95.06 83 ARG A C 1
ATOM 680 O O . ARG A 1 83 ? 10.995 -12.017 0.990 1.00 95.06 83 ARG A O 1
ATOM 687 N N . GLU A 1 84 ? 13.078 -11.210 0.714 1.00 93.06 84 GLU A N 1
ATOM 688 C CA . GLU A 1 84 ? 13.143 -11.430 -0.730 1.00 93.06 84 GLU A CA 1
ATOM 689 C C . GLU A 1 84 ? 13.166 -12.920 -1.077 1.00 93.06 84 GLU A C 1
ATOM 691 O O . GLU A 1 84 ? 13.672 -13.750 -0.319 1.00 93.06 84 GLU A O 1
ATOM 696 N N . PHE A 1 85 ? 12.600 -13.270 -2.231 1.00 93.94 85 PHE A N 1
ATOM 697 C CA . PHE A 1 85 ? 12.736 -14.613 -2.780 1.00 93.94 85 PHE A CA 1
ATOM 698 C C . PHE A 1 85 ? 13.966 -14.670 -3.687 1.00 93.94 85 PHE A C 1
ATOM 700 O O . PHE A 1 85 ? 13.970 -14.067 -4.754 1.00 93.94 85 PHE A O 1
ATOM 707 N N . GLU A 1 86 ? 14.986 -15.436 -3.301 1.00 87.12 86 GLU A N 1
ATOM 708 C CA . GLU A 1 86 ? 16.298 -15.474 -3.979 1.00 87.12 86 GLU A CA 1
ATOM 709 C C . GLU A 1 86 ? 16.231 -15.861 -5.469 1.00 87.12 86 GLU A C 1
ATOM 711 O O . GLU A 1 86 ? 17.085 -15.476 -6.261 1.00 87.12 86 GLU A O 1
ATOM 716 N N . VAL A 1 87 ? 15.199 -16.603 -5.879 1.00 85.56 87 VAL A N 1
ATOM 717 C CA . VAL A 1 87 ? 15.108 -17.212 -7.218 1.00 85.56 87 VAL A CA 1
ATOM 718 C C . VAL A 1 87 ? 14.238 -16.417 -8.203 1.00 85.56 87 VAL A C 1
ATOM 720 O O . VAL A 1 87 ? 13.906 -16.906 -9.285 1.00 85.56 87 VAL A O 1
ATOM 723 N N . THR A 1 88 ? 13.824 -15.193 -7.861 1.00 83.12 88 THR A N 1
ATOM 724 C CA . THR A 1 88 ? 12.930 -14.394 -8.713 1.00 83.12 88 THR A CA 1
ATOM 725 C C . THR A 1 88 ? 13.666 -13.341 -9.541 1.00 83.12 88 THR A C 1
ATOM 727 O O . THR A 1 88 ? 14.447 -12.548 -9.032 1.00 83.12 88 THR A O 1
ATOM 730 N N . ARG A 1 89 ? 13.332 -13.247 -10.834 1.00 85.06 89 ARG A N 1
ATOM 731 C CA . ARG A 1 89 ? 13.776 -12.138 -11.705 1.00 85.06 89 ARG A CA 1
ATOM 732 C C . ARG A 1 89 ? 12.882 -10.898 -11.613 1.00 85.06 89 ARG A C 1
ATOM 734 O O . ARG A 1 89 ? 13.109 -9.922 -12.315 1.00 85.06 89 ARG A O 1
ATOM 741 N N . MET A 1 90 ? 11.835 -10.955 -10.790 1.00 89.06 90 MET A N 1
ATOM 742 C CA . MET A 1 90 ? 10.783 -9.940 -10.724 1.00 89.06 90 MET A CA 1
ATOM 743 C C . MET A 1 90 ? 10.735 -9.222 -9.365 1.00 89.06 90 MET A C 1
ATOM 745 O O . MET A 1 90 ? 9.731 -8.601 -9.059 1.00 89.06 90 MET A O 1
ATOM 749 N N . GLY A 1 91 ? 11.765 -9.316 -8.517 1.00 87.31 91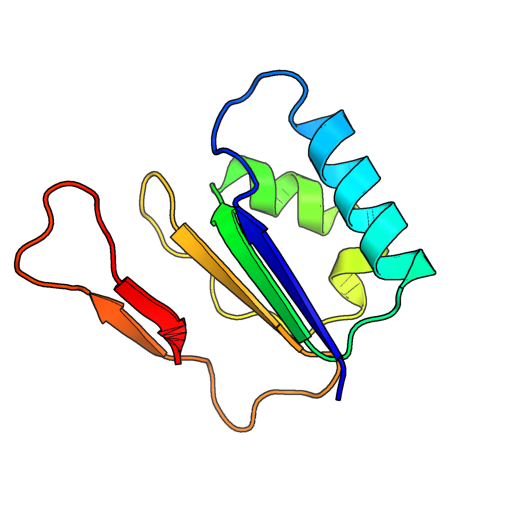 GLY A N 1
ATOM 750 C CA . GLY A 1 91 ? 11.793 -8.609 -7.224 1.00 87.31 91 GLY A CA 1
ATOM 751 C C . GLY A 1 91 ? 10.657 -8.985 -6.257 1.00 87.31 91 GLY A C 1
ATOM 752 O O . GLY A 1 91 ? 10.157 -8.131 -5.527 1.00 87.31 91 GLY A O 1
ATOM 753 N N . ARG A 1 92 ? 10.204 -10.246 -6.291 1.00 92.62 92 ARG A N 1
ATOM 754 C CA . ARG A 1 92 ? 9.131 -10.782 -5.436 1.00 92.62 92 ARG A CA 1
ATOM 755 C C . ARG A 1 92 ? 9.631 -11.058 -4.018 1.00 92.62 92 ARG A C 1
ATOM 757 O O . ARG A 1 92 ? 10.787 -11.429 -3.822 1.00 92.62 92 ARG A O 1
ATOM 764 N N . ASP A 1 93 ? 8.738 -10.934 -3.043 1.00 94.19 93 ASP A N 1
ATOM 765 C CA . ASP A 1 93 ? 9.061 -11.144 -1.636 1.00 94.19 93 ASP A CA 1
ATOM 766 C C . ASP A 1 93 ? 7.866 -11.563 -0.776 1.00 94.19 93 ASP A C 1
ATOM 768 O O . ASP A 1 93 ? 6.719 -11.612 -1.228 1.00 94.19 93 ASP A O 1
ATOM 772 N N . LEU A 1 94 ? 8.174 -11.849 0.488 1.00 95.81 94 LEU A N 1
ATOM 773 C CA . LEU A 1 94 ? 7.230 -11.990 1.582 1.00 95.81 94 LEU A CA 1
ATOM 774 C C . LEU A 1 94 ? 7.340 -10.777 2.515 1.00 95.81 94 LEU A C 1
ATOM 776 O O . LEU A 1 94 ? 8.408 -10.515 3.069 1.00 95.81 94 LEU A O 1
ATOM 780 N N . LEU A 1 95 ? 6.226 -10.078 2.720 1.00 96.31 95 LEU A N 1
ATOM 781 C CA . LEU A 1 95 ? 6.069 -9.050 3.749 1.00 96.31 95 LEU A CA 1
ATOM 782 C C . LEU A 1 95 ? 5.266 -9.648 4.915 1.00 96.31 95 LEU A C 1
ATOM 784 O O . LEU A 1 95 ? 4.141 -10.094 4.684 1.00 96.31 95 LEU A O 1
ATOM 788 N N . HIS A 1 96 ? 5.852 -9.704 6.117 1.00 90.94 96 HIS A N 1
ATOM 789 C CA . HIS A 1 96 ? 5.299 -10.390 7.295 1.00 90.94 96 HIS A CA 1
ATOM 790 C C . HIS A 1 96 ? 5.624 -9.681 8.609 1.00 90.94 96 HIS A C 1
ATOM 792 O O . HIS A 1 96 ? 6.732 -9.104 8.714 1.00 90.94 96 HIS A O 1
#

InterPro domains:
  IPR005135 Endonuclease/exonuclease/phosphatase [PF03372] (4-81)
  IPR036691 Endonuclease/exonuclease/phosphatase superfamily [G3DSA:3.60.10.10] (1-96)
  IPR036691 Endonuclease/exonuclease/phosphatase superfamily [SSF56219] (1-81)
  IPR051547 Tyrosyl-DNA phosphodiesterase 2-like [PTHR15822] (2-96)

Organism: Polarella glacialis (NCBI:txid89957)

Radius of gyration: 13.05 Å; chains: 1; bounding box: 33×30×34 Å

Foldseek 3Di:
DFEAEDAQALDPVCLLVSLQVVLVCCVVVVGQKYKYWFDAPVSVVSNVVRVSQVQWDKADDDPDGTGMMMTGNDDDPDHWDWAFDPPDPPRDIDTD